Protein AF-A0A913X3G1-F1 (afdb_monomer_lite)

Sequence (181 aa):
MPDFNDTKKHVVKISPVITPGNEGLVHHILVYGCKDDFPVSNLSVEGACFGSNMPDHVQSCAAQSVVASWAIGGGVNRTDQSGIRFHYTSSLRKYDADILWVGWAVSPFMWIPPYQKQWNSIGYCPSSCTQLGLANSSLPEGGIKVFSAILHSHLLGKYDNRNNNILTMRTAIKIAKIMTI

Organism: Exaiptasia diaphana (NCBI:txid2652724)

Foldseek 3Di:
DPDPVPQDKDFPDKDKDWDPPCQQAFFKAWDFDADPPQDPVQPPDDDDQPDPPRDPRNNVRVVHFTPDMDGDHHDDDDDIPIHMDTDIDSPDDPWHKGKDKFFDDPDPVDDDDPPDPDAFGGTDDDCVNQCVVFVPFPPPVTGKDFDDKDWDDPPVWDFDPPDVVDRGTRHTIIITIIIGD

pLDDT: mean 79.58, std 13.3, range [38.56, 95.0]

Radius of gyration: 18.75 Å; chains: 1; bounding box: 41×47×48 Å

InterPro domains:
  IPR000323 Copper type II, ascorbate-dependent monooxygenase, N-terminal [PF01082] (5-76)
  IPR000945 Dopamine beta-hydroxylase-like [PTHR10157] (79-158)
  IPR008977 PHM/PNGase F domain superfamily [SSF49742] (5-93)
  IPR008977 PHM/PNGase F domain superfamily [SSF49742] (93-159)
  IPR024548 Copper type II ascorbate-dependent monooxygenase, C-terminal [PF03712] (95-158)
  IPR036939 Copper type II, ascorbate-dependent monooxygenase, N-terminal domain superfamily [G3DSA:2.60.120.310] (1-78)

Structure (mmCIF, N/CA/C/O backbone):
data_AF-A0A913X3G1-F1
#
_entry.id   AF-A0A913X3G1-F1
#
loop_
_atom_site.group_PDB
_atom_site.id
_atom_site.type_symbol
_atom_site.label_atom_id
_atom_site.label_alt_id
_atom_site.label_comp_id
_atom_site.label_asym_id
_atom_site.label_entity_id
_atom_site.label_seq_id
_atom_site.pdbx_PDB_ins_code
_atom_site.Cartn_x
_atom_site.Cartn_y
_atom_site.Cartn_z
_atom_site.occupancy
_atom_site.B_iso_or_equiv
_atom_site.auth_seq_id
_atom_site.auth_comp_id
_atom_site.auth_asym_id
_atom_site.auth_atom_id
_atom_site.pdbx_PDB_model_num
ATOM 1 N N . MET A 1 1 ? -13.007 10.733 6.825 1.00 71.81 1 MET A N 1
ATOM 2 C CA . MET A 1 1 ? -13.438 9.711 7.811 1.00 71.81 1 MET A CA 1
ATOM 3 C C . MET A 1 1 ? -14.481 10.350 8.717 1.00 71.81 1 MET A C 1
ATOM 5 O O . MET A 1 1 ? -14.435 11.569 8.843 1.00 71.81 1 MET A O 1
ATOM 9 N N . PRO A 1 2 ? -1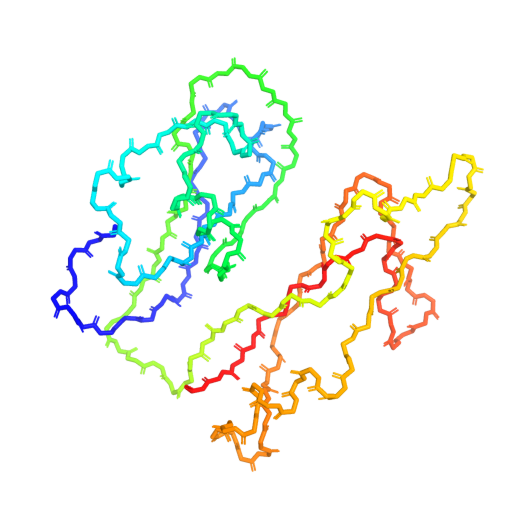5.424 9.591 9.299 1.00 80.19 2 PRO A N 1
ATOM 10 C CA . PRO A 1 2 ? -16.242 10.102 10.396 1.00 80.19 2 PRO A CA 1
ATOM 11 C C . PRO A 1 2 ? -15.339 10.579 11.535 1.00 80.19 2 PRO A C 1
ATOM 13 O O . PRO A 1 2 ? -14.271 9.999 11.739 1.00 80.19 2 PRO A O 1
ATOM 16 N N . ASP A 1 3 ? -15.767 11.604 12.263 1.00 83.50 3 ASP A N 1
ATOM 17 C CA . ASP A 1 3 ? -15.101 11.977 13.505 1.00 83.50 3 ASP A CA 1
ATOM 18 C C . ASP A 1 3 ? -15.324 10.867 14.543 1.00 83.50 3 ASP A C 1
ATOM 20 O O . ASP A 1 3 ? -16.455 10.430 14.782 1.00 83.50 3 ASP A O 1
ATOM 24 N N . PHE A 1 4 ? -14.230 10.359 15.105 1.00 85.81 4 PHE A N 1
ATOM 25 C CA . PHE A 1 4 ? -14.248 9.304 16.112 1.00 85.81 4 PHE A CA 1
ATOM 26 C C . PHE A 1 4 ? -13.912 9.819 17.514 1.00 85.81 4 PHE A C 1
ATOM 28 O O . PHE A 1 4 ? -13.787 8.983 18.416 1.00 85.81 4 PHE A O 1
ATOM 35 N N . ASN A 1 5 ? -13.781 11.137 17.717 1.00 87.44 5 ASN A N 1
ATOM 36 C CA . ASN A 1 5 ? -13.375 11.756 18.984 1.00 87.44 5 ASN A CA 1
ATOM 37 C C . ASN A 1 5 ? -12.141 11.057 19.585 1.00 87.44 5 ASN A C 1
ATOM 39 O O . ASN A 1 5 ? -12.175 10.602 20.729 1.00 87.44 5 ASN A O 1
ATOM 43 N N . ASP A 1 6 ? -11.111 10.845 18.762 1.00 84.19 6 ASP A N 1
ATOM 44 C CA . ASP A 1 6 ? -9.858 10.162 19.122 1.00 84.19 6 ASP A CA 1
ATOM 45 C C . ASP A 1 6 ? -10.007 8.723 19.654 1.00 84.19 6 ASP A C 1
ATOM 47 O O . ASP A 1 6 ? -9.069 8.129 20.192 1.00 84.19 6 ASP A O 1
ATOM 51 N N . THR A 1 7 ? -11.174 8.094 19.473 1.00 91.31 7 THR A N 1
ATOM 52 C CA . THR A 1 7 ? -11.364 6.694 19.863 1.00 91.31 7 THR A CA 1
ATOM 53 C C . THR A 1 7 ? -10.836 5.746 18.789 1.00 91.31 7 THR A C 1
ATOM 55 O O . THR A 1 7 ? -11.326 5.720 17.658 1.00 91.31 7 THR A O 1
ATOM 58 N N . LYS A 1 8 ? -9.869 4.894 19.158 1.00 90.94 8 LYS A N 1
ATOM 59 C CA . LYS A 1 8 ? -9.318 3.864 18.263 1.00 90.94 8 LYS A CA 1
ATOM 60 C C . LYS A 1 8 ? -10.435 2.959 17.732 1.00 90.94 8 LYS A C 1
ATOM 62 O O . LYS A 1 8 ? -11.268 2.461 18.494 1.00 90.94 8 LYS A O 1
ATOM 67 N N . LYS A 1 9 ? -10.424 2.717 16.419 1.00 92.56 9 LYS A N 1
ATOM 68 C CA . LYS A 1 9 ? -11.299 1.758 15.729 1.00 92.56 9 LYS A CA 1
ATOM 69 C C . LYS A 1 9 ? -10.459 0.779 14.930 1.00 92.56 9 LYS A C 1
ATOM 71 O O . LYS A 1 9 ? -9.410 1.134 14.400 1.00 92.56 9 LYS A O 1
ATOM 76 N N . HIS A 1 10 ? -10.961 -0.442 14.781 1.00 92.62 10 HIS A N 1
ATOM 77 C CA . HIS A 1 10 ? -10.377 -1.412 13.858 1.00 92.62 10 HIS A CA 1
ATOM 78 C C . HIS A 1 10 ? -11.226 -1.539 12.607 1.00 92.62 10 HIS A C 1
ATOM 80 O O . HIS A 1 10 ? -12.423 -1.822 12.689 1.00 92.62 10 HIS A O 1
ATOM 86 N N . VAL A 1 11 ? -10.589 -1.388 11.448 1.00 92.50 11 VAL A N 1
ATOM 87 C CA . VAL A 1 11 ? -11.175 -1.762 10.160 1.00 92.50 11 VAL A CA 1
ATOM 88 C C . VAL A 1 11 ? -11.232 -3.287 10.086 1.00 92.50 11 VAL A C 1
ATOM 90 O O . VAL A 1 11 ? -10.219 -3.973 10.194 1.00 92.50 11 VAL A O 1
ATOM 93 N N . VAL A 1 12 ? -12.428 -3.832 9.887 1.00 91.94 12 VAL A N 1
ATOM 94 C CA . VAL A 1 12 ? -12.679 -5.283 9.842 1.00 91.94 12 VAL A CA 1
ATOM 95 C C . VAL A 1 12 ? -12.994 -5.790 8.442 1.00 91.94 12 VAL A C 1
ATOM 97 O O . VAL A 1 12 ? -12.875 -6.988 8.185 1.00 91.94 12 VAL A O 1
ATOM 100 N N . LYS A 1 13 ? -13.395 -4.892 7.536 1.00 91.38 13 LYS A N 1
ATOM 101 C CA . LYS A 1 13 ? -13.657 -5.191 6.128 1.00 91.38 13 LYS A CA 1
ATOM 102 C C . LYS A 1 13 ? -13.466 -3.935 5.281 1.00 91.38 13 LYS A C 1
ATOM 104 O O . LYS A 1 13 ? -13.769 -2.825 5.711 1.00 91.38 13 LYS A O 1
ATOM 109 N N . ILE A 1 14 ? -12.994 -4.146 4.061 1.00 90.75 14 ILE A N 1
ATOM 110 C CA . ILE A 1 14 ? -12.807 -3.131 3.027 1.00 90.75 14 ILE A CA 1
ATOM 111 C C . ILE A 1 14 ? -13.609 -3.605 1.814 1.00 90.75 14 ILE A C 1
ATOM 113 O O . ILE A 1 14 ? -13.492 -4.771 1.433 1.00 90.75 14 ILE A O 1
ATOM 117 N N . SER A 1 15 ? -14.430 -2.729 1.237 1.00 91.88 15 SER A N 1
ATOM 118 C CA . SER A 1 15 ? -15.220 -3.031 0.037 1.00 91.88 15 SER A CA 1
ATOM 119 C C . SER A 1 15 ? -15.012 -1.936 -1.013 1.00 91.88 15 SER A C 1
ATOM 121 O O . SER A 1 15 ? -15.055 -0.761 -0.642 1.00 91.88 15 SER A O 1
ATOM 123 N N . PRO A 1 16 ? -14.819 -2.268 -2.301 1.00 91.25 16 PRO A N 1
ATOM 124 C CA . PRO A 1 16 ? -14.804 -1.261 -3.354 1.00 91.25 16 PRO A CA 1
ATOM 125 C C . PRO A 1 16 ? -16.202 -0.658 -3.535 1.00 91.25 16 PRO A C 1
ATOM 127 O O . PRO A 1 16 ? -17.219 -1.327 -3.327 1.00 91.25 16 PRO A O 1
ATOM 130 N N . VAL A 1 17 ? -16.245 0.604 -3.941 1.00 92.62 17 VAL A N 1
ATOM 131 C CA . VAL A 1 17 ? -17.444 1.281 -4.437 1.00 92.62 17 VAL A CA 1
ATOM 132 C C . VAL A 1 17 ? -17.076 1.792 -5.816 1.00 92.62 17 VAL A C 1
ATOM 134 O O . VAL A 1 17 ? -16.225 2.664 -5.915 1.00 92.62 17 VAL A O 1
ATOM 137 N N . ILE A 1 18 ? -17.653 1.213 -6.864 1.00 90.44 18 ILE A N 1
ATOM 138 C CA . ILE A 1 18 ? -17.330 1.580 -8.243 1.00 90.44 18 ILE A CA 1
ATOM 139 C C . ILE A 1 18 ? -18.522 2.307 -8.847 1.00 90.44 18 ILE A C 1
ATOM 141 O O . ILE A 1 18 ? -19.663 1.869 -8.683 1.00 90.44 18 ILE A O 1
ATOM 145 N N . THR A 1 19 ? -18.257 3.423 -9.519 1.00 90.25 19 THR A N 1
ATOM 146 C CA . THR A 1 19 ? -19.276 4.159 -10.267 1.00 90.25 19 THR A CA 1
ATOM 147 C C . THR A 1 19 ? -19.851 3.257 -11.359 1.00 90.25 19 THR A C 1
ATOM 149 O O . THR A 1 19 ? -19.070 2.691 -12.131 1.00 90.25 19 THR A O 1
ATOM 152 N N . PRO A 1 20 ? -21.186 3.129 -11.470 1.00 89.88 20 PRO A N 1
ATOM 153 C CA . PRO A 1 20 ? -21.797 2.325 -12.520 1.00 89.88 20 PRO A CA 1
ATOM 154 C C . PRO A 1 20 ? -21.319 2.739 -13.918 1.00 89.88 20 PRO A C 1
ATOM 156 O O . PRO A 1 20 ? -21.379 3.915 -14.279 1.00 89.88 20 PRO A O 1
ATOM 159 N N . GLY A 1 21 ? -20.853 1.773 -14.707 1.00 87.31 21 GLY A N 1
ATOM 160 C CA . GLY A 1 21 ? -20.289 1.987 -16.044 1.00 87.31 21 GLY A CA 1
ATOM 161 C C . GLY A 1 21 ? -18.772 2.214 -16.084 1.00 87.31 21 GLY A C 1
ATOM 162 O O . GLY A 1 21 ? -18.218 2.289 -17.184 1.00 87.31 21 GLY A O 1
ATOM 163 N N . ASN A 1 22 ? -18.099 2.300 -14.929 1.00 87.06 22 ASN A N 1
ATOM 164 C CA . ASN A 1 22 ? -16.641 2.437 -14.819 1.00 87.06 22 ASN A CA 1
ATOM 165 C C . ASN A 1 22 ? -15.952 1.135 -14.357 1.00 87.06 22 ASN A C 1
ATOM 167 O O . ASN A 1 22 ? -14.746 1.127 -14.110 1.00 87.06 22 ASN A O 1
ATOM 171 N N . GLU A 1 23 ? -16.674 0.013 -14.276 1.00 85.94 23 GLU A N 1
ATOM 172 C CA . GLU A 1 23 ? -16.168 -1.275 -13.772 1.00 85.94 23 GLU A CA 1
ATOM 173 C C . GLU A 1 23 ? -15.002 -1.837 -14.593 1.00 85.94 23 GLU A C 1
ATOM 175 O O . GLU A 1 23 ? -14.164 -2.550 -14.051 1.00 85.94 23 GLU A O 1
ATOM 180 N N . GLY A 1 24 ? -14.931 -1.509 -15.886 1.00 82.81 24 GLY A N 1
ATOM 181 C CA . GLY A 1 24 ? -13.801 -1.861 -16.754 1.00 82.81 24 GLY A CA 1
ATOM 182 C C . GLY A 1 24 ? -12.693 -0.802 -16.823 1.00 82.81 24 GLY A C 1
ATOM 183 O O . GLY A 1 24 ? -11.737 -0.985 -17.576 1.00 82.81 24 GLY A O 1
ATOM 184 N N . LEU A 1 25 ? -12.846 0.321 -16.113 1.00 83.44 25 LEU A N 1
ATOM 185 C CA . LEU A 1 25 ? -11.949 1.480 -16.176 1.00 83.44 25 LEU A CA 1
ATOM 186 C C . LEU A 1 25 ? -11.093 1.623 -14.916 1.00 83.44 25 LEU A C 1
ATOM 188 O O . LEU A 1 25 ? -9.902 1.930 -15.014 1.00 83.44 25 LEU A O 1
ATOM 192 N N . VAL A 1 26 ? -11.686 1.414 -13.739 1.00 84.12 26 VAL A N 1
ATOM 193 C CA . VAL A 1 26 ? -10.981 1.591 -12.467 1.00 84.12 26 VAL A CA 1
ATOM 194 C C . VAL A 1 26 ? -10.077 0.388 -12.206 1.00 84.12 26 VAL A C 1
ATOM 196 O O . VAL A 1 26 ? -10.500 -0.606 -11.626 1.00 84.12 26 VAL A O 1
ATOM 199 N N . HIS A 1 27 ? -8.801 0.506 -12.585 1.00 83.62 27 HIS A N 1
ATOM 200 C CA . HIS A 1 27 ? -7.848 -0.595 -12.438 1.00 83.62 27 HIS A CA 1
ATOM 201 C C . HIS A 1 27 ? -7.371 -0.799 -11.008 1.00 83.62 27 HIS A C 1
ATOM 203 O O . HIS A 1 27 ? -7.055 -1.921 -10.631 1.00 83.62 27 HIS A O 1
ATOM 209 N N . HIS A 1 28 ? -7.208 0.256 -10.220 1.00 85.88 28 HIS A N 1
ATOM 210 C CA . HIS A 1 28 ? -6.767 0.142 -8.836 1.00 85.88 28 HIS A CA 1
ATOM 211 C C . HIS A 1 28 ? -7.215 1.342 -8.012 1.00 85.88 28 HIS A C 1
ATOM 213 O O . HIS A 1 28 ? -7.269 2.458 -8.516 1.00 85.88 28 HIS A O 1
ATOM 219 N N . ILE A 1 29 ? -7.511 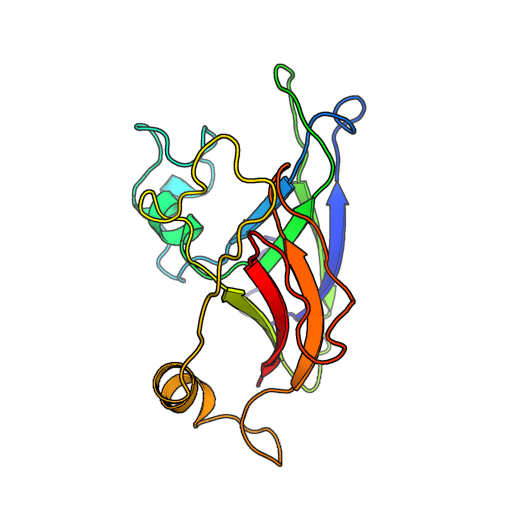1.102 -6.737 1.00 87.88 29 ILE A N 1
ATOM 220 C CA . ILE A 1 29 ? -7.778 2.139 -5.740 1.00 87.88 29 ILE A CA 1
ATOM 221 C C . ILE A 1 29 ? -6.842 1.874 -4.566 1.00 87.88 29 ILE A C 1
ATOM 223 O O . ILE A 1 29 ? -6.847 0.773 -4.013 1.00 87.88 29 ILE A O 1
ATOM 227 N N . LEU A 1 30 ? -6.036 2.866 -4.198 1.00 87.25 30 LEU A N 1
ATOM 228 C CA . LEU A 1 30 ? -5.131 2.825 -3.051 1.00 87.25 30 LEU A CA 1
ATOM 229 C C . LEU A 1 30 ? -5.542 3.914 -2.063 1.00 87.25 30 LEU A C 1
ATOM 231 O O . LEU A 1 30 ? -5.838 5.036 -2.465 1.00 87.25 30 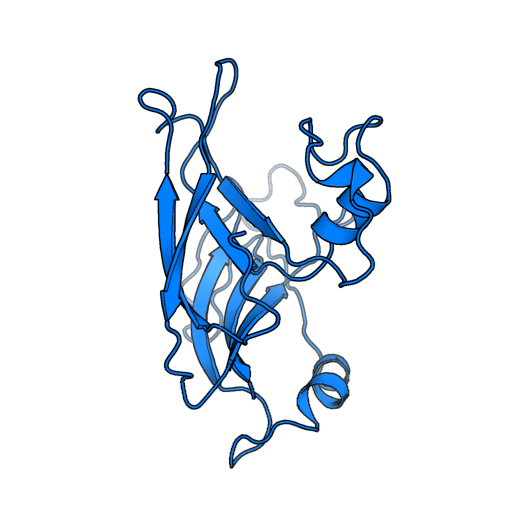LEU A O 1
ATOM 235 N N . VAL A 1 31 ? -5.560 3.579 -0.775 1.00 89.12 31 VAL A N 1
ATOM 236 C CA . VAL A 1 31 ? -5.790 4.537 0.311 1.00 89.12 31 VAL A CA 1
ATOM 237 C C . VAL A 1 31 ? -4.577 4.524 1.220 1.00 89.12 31 VAL A C 1
ATOM 239 O O . VAL A 1 31 ? -4.186 3.467 1.720 1.00 89.12 31 VAL A O 1
ATOM 242 N N . TYR A 1 32 ? -4.015 5.705 1.439 1.00 88.31 32 TYR A N 1
ATOM 243 C CA . TYR A 1 32 ? -2.831 5.918 2.257 1.00 88.31 32 TYR A CA 1
ATOM 244 C C . TYR A 1 32 ? -3.212 6.501 3.619 1.00 88.31 32 TYR A C 1
ATOM 246 O O . TYR A 1 32 ? -4.170 7.266 3.732 1.00 88.31 32 TYR A O 1
ATOM 254 N N . GLY A 1 33 ? -2.464 6.122 4.648 1.00 87.31 33 GLY A N 1
ATOM 255 C CA . GLY A 1 33 ? -2.453 6.781 5.944 1.00 87.31 33 GLY A CA 1
ATOM 256 C C . GLY A 1 33 ? -1.415 7.894 5.919 1.00 87.31 33 GLY A C 1
ATOM 257 O O . GLY A 1 33 ? -0.259 7.650 5.573 1.00 87.31 33 GLY A O 1
ATOM 258 N N . CYS A 1 34 ? -1.841 9.105 6.263 1.00 88.62 34 CYS A N 1
ATOM 259 C CA . CYS A 1 34 ? -0.960 10.257 6.410 1.00 88.62 34 CYS A CA 1
ATOM 260 C C . CYS A 1 34 ? -0.581 10.446 7.885 1.00 88.62 34 CYS A C 1
ATOM 262 O O . CYS A 1 34 ? -1.186 9.846 8.772 1.00 88.62 34 CYS A O 1
ATOM 264 N N . LYS A 1 35 ? 0.396 11.317 8.141 1.00 86.81 35 LYS A N 1
ATOM 265 C CA . LYS A 1 35 ? 0.726 11.780 9.493 1.00 86.81 35 LYS A CA 1
ATOM 266 C C . LYS A 1 35 ? -0.399 12.626 10.099 1.00 86.81 35 LYS A C 1
ATOM 268 O O . LYS A 1 35 ? -1.175 13.241 9.370 1.00 86.81 35 LYS A O 1
ATOM 273 N N . ASP A 1 36 ? -0.415 12.709 11.426 1.00 85.25 36 ASP A N 1
ATOM 274 C CA . ASP A 1 36 ? -1.418 13.467 12.189 1.00 85.25 36 ASP A CA 1
ATOM 275 C C . ASP A 1 36 ? -1.340 14.989 11.958 1.00 85.25 36 ASP A C 1
ATOM 277 O O . ASP A 1 36 ? -2.324 15.697 12.145 1.00 85.25 36 ASP A O 1
ATOM 281 N N . ASP A 1 37 ? -0.192 15.501 11.504 1.00 87.88 37 ASP A N 1
ATOM 282 C CA . ASP A 1 37 ? 0.034 16.913 11.173 1.00 87.88 37 ASP A CA 1
ATOM 283 C C . ASP A 1 37 ? -0.372 17.281 9.732 1.00 87.88 37 ASP A C 1
ATOM 285 O O . ASP A 1 37 ? 0.023 18.329 9.213 1.00 87.88 37 ASP A O 1
ATOM 289 N N . PHE A 1 38 ? -1.158 16.432 9.059 1.00 89.69 38 PHE A N 1
ATOM 290 C CA . PHE A 1 38 ? -1.570 16.669 7.679 1.00 89.69 38 PHE A CA 1
ATOM 291 C C . PHE A 1 38 ? -2.428 17.946 7.549 1.00 89.69 38 PHE A C 1
ATOM 293 O O . PHE A 1 38 ? -3.437 18.095 8.245 1.00 89.69 38 PHE A O 1
ATOM 300 N N . PRO A 1 39 ? -2.083 18.873 6.635 1.00 91.19 39 PRO A N 1
ATOM 301 C CA . PRO A 1 39 ? -2.749 20.166 6.553 1.00 91.19 39 PRO A CA 1
ATOM 302 C C . PRO A 1 39 ? -4.191 20.049 6.051 1.00 91.19 39 PRO A C 1
ATOM 304 O O . PRO A 1 39 ? -4.469 19.500 4.984 1.00 91.19 39 PRO A O 1
ATOM 307 N N . VAL A 1 40 ? -5.115 20.661 6.798 1.00 89.00 40 VAL A N 1
ATOM 308 C CA . VAL A 1 40 ? -6.562 20.654 6.512 1.00 89.00 40 VAL A CA 1
ATOM 309 C C . VAL A 1 40 ? -6.884 21.238 5.130 1.00 89.00 40 VAL A C 1
ATOM 311 O O . VAL A 1 40 ? -7.803 20.767 4.461 1.00 89.00 40 VAL A O 1
ATOM 314 N N . SER A 1 41 ? -6.092 22.206 4.651 1.00 89.62 41 SER A N 1
ATOM 315 C CA . SER A 1 41 ? -6.218 22.793 3.306 1.00 89.62 41 SER A CA 1
ATOM 316 C C . SER A 1 41 ? -6.099 21.773 2.172 1.00 89.62 41 SER A C 1
ATOM 318 O O . SER A 1 41 ? -6.560 22.031 1.064 1.00 89.62 41 SER A O 1
ATOM 320 N N . ASN A 1 42 ? -5.490 20.617 2.437 1.00 90.81 42 ASN A N 1
ATOM 321 C CA . ASN A 1 42 ? -5.198 19.596 1.441 1.00 90.81 42 ASN A CA 1
ATOM 322 C C . ASN A 1 42 ? -6.186 18.419 1.473 1.00 90.81 42 ASN A C 1
ATOM 324 O O . ASN A 1 42 ? -6.025 17.485 0.692 1.00 90.81 42 ASN A O 1
ATOM 328 N N . LEU A 1 43 ? -7.210 18.454 2.337 1.00 86.50 43 LEU A N 1
ATOM 329 C CA . LEU A 1 43 ? -8.178 17.356 2.491 1.00 86.50 43 LEU A CA 1
ATOM 330 C C . LEU A 1 43 ? -9.127 17.186 1.296 1.00 86.50 43 LEU A C 1
ATOM 332 O O . LEU A 1 43 ? -9.631 16.087 1.086 1.00 86.50 43 LEU A O 1
ATOM 336 N N . SER A 1 44 ? -9.359 18.250 0.523 1.00 86.81 44 SER A N 1
ATOM 337 C CA . SER A 1 44 ? -10.303 18.260 -0.609 1.00 86.81 44 SER A CA 1
ATOM 338 C C . SER A 1 44 ? -9.607 18.379 -1.967 1.00 86.81 44 SER A C 1
ATOM 340 O O . SER A 1 44 ? -10.198 18.861 -2.931 1.00 86.81 44 SER A O 1
ATOM 342 N N . VAL A 1 45 ? -8.325 18.013 -2.043 1.00 87.62 45 VAL A N 1
ATOM 343 C CA . VAL A 1 45 ? -7.561 18.085 -3.292 1.00 87.62 45 VAL A CA 1
ATOM 344 C C . VAL A 1 45 ? -7.851 16.855 -4.143 1.00 87.62 45 VAL A C 1
ATOM 346 O O . VAL A 1 45 ? -7.629 15.724 -3.717 1.00 87.62 45 VAL A O 1
ATOM 349 N N . GLU A 1 46 ? -8.279 17.094 -5.378 1.00 86.50 46 GLU A N 1
ATOM 350 C CA . GLU A 1 46 ? -8.489 16.075 -6.402 1.00 86.50 46 GLU A CA 1
ATOM 351 C C . GLU A 1 46 ? -7.582 16.362 -7.602 1.00 86.50 46 GLU A C 1
ATOM 353 O O . GLU A 1 46 ? -7.378 17.515 -7.986 1.00 86.50 46 GLU A O 1
ATOM 358 N N . GLY A 1 47 ? -7.017 15.319 -8.20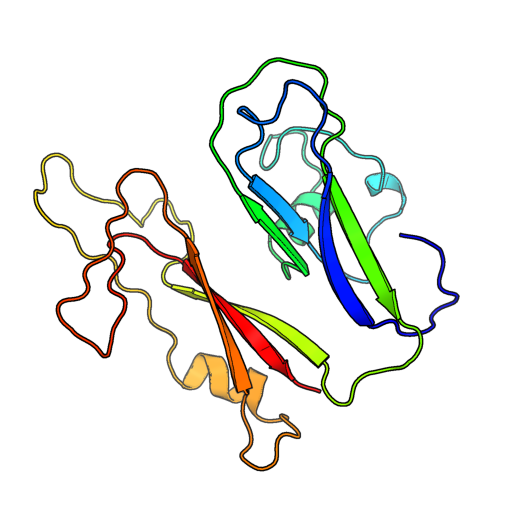9 1.00 86.06 47 GLY A N 1
ATOM 359 C CA . GLY A 1 47 ? -6.157 15.489 -9.372 1.00 86.06 47 GLY A CA 1
ATOM 360 C C . GLY A 1 47 ? -5.331 14.259 -9.717 1.00 86.06 47 GLY A C 1
ATOM 361 O O . GLY A 1 47 ? -5.449 13.197 -9.106 1.00 86.06 47 GLY A O 1
ATOM 362 N N . ALA A 1 48 ? -4.474 14.418 -10.723 1.00 84.94 48 ALA A N 1
ATOM 363 C CA . ALA A 1 48 ? -3.554 13.371 -11.140 1.00 84.94 48 ALA A CA 1
ATOM 364 C C . ALA A 1 48 ? -2.466 13.140 -10.081 1.00 84.94 48 ALA A C 1
ATOM 366 O O . ALA A 1 48 ? -1.765 14.071 -9.676 1.00 84.94 48 ALA A O 1
ATOM 367 N N . CYS A 1 49 ? -2.286 11.881 -9.678 1.00 84.06 49 CYS A N 1
ATOM 368 C CA . CYS A 1 49 ? -1.168 11.482 -8.827 1.00 84.06 49 CYS A CA 1
ATOM 369 C C . CYS A 1 49 ? 0.166 11.730 -9.545 1.00 84.06 49 CYS A C 1
ATOM 371 O O . CYS A 1 49 ? 0.281 11.488 -10.746 1.00 84.06 49 CYS A O 1
ATOM 373 N N . PHE A 1 50 ? 1.171 12.191 -8.799 1.00 82.75 50 PHE A N 1
ATOM 374 C CA . PHE A 1 50 ? 2.519 12.512 -9.293 1.00 82.75 50 PHE A CA 1
ATOM 375 C C . PHE A 1 50 ? 2.568 13.573 -10.411 1.00 82.75 50 PHE A C 1
ATOM 377 O O . PHE A 1 50 ? 3.594 13.725 -11.072 1.00 82.75 50 PHE A O 1
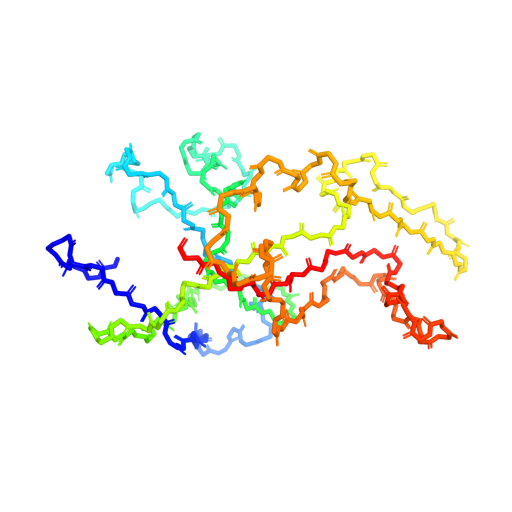ATOM 384 N N . GLY A 1 51 ? 1.476 14.313 -10.631 1.00 83.94 51 GLY A N 1
ATOM 385 C CA . GLY A 1 51 ? 1.454 15.462 -11.532 1.00 83.94 51 GLY A CA 1
ATOM 386 C C . GLY A 1 51 ? 2.049 16.710 -10.879 1.00 83.94 51 GLY A C 1
ATOM 387 O O . GLY A 1 51 ? 2.077 16.827 -9.658 1.00 83.94 51 GLY A O 1
ATOM 388 N N . SER A 1 52 ? 2.459 17.687 -11.691 1.00 89.00 52 SER A N 1
ATOM 389 C CA . SER A 1 52 ? 3.067 18.945 -11.216 1.00 89.00 52 SER A CA 1
ATOM 390 C C . SER A 1 52 ? 2.179 19.772 -10.277 1.00 89.00 52 SER A C 1
ATOM 392 O O . SER A 1 52 ? 2.690 20.610 -9.547 1.00 89.00 52 SER A O 1
ATOM 394 N N . ASN A 1 53 ? 0.863 19.544 -10.296 1.00 89.62 53 ASN A N 1
ATOM 395 C CA . ASN A 1 53 ? -0.109 20.246 -9.452 1.00 89.62 53 ASN A CA 1
ATOM 396 C C . ASN A 1 53 ? -0.422 19.498 -8.142 1.00 89.62 53 ASN A C 1
ATOM 398 O O . ASN A 1 53 ? -1.293 19.930 -7.390 1.00 89.62 53 ASN A O 1
ATOM 402 N N . MET A 1 54 ? 0.222 18.354 -7.885 1.00 90.44 54 MET A N 1
ATOM 403 C CA . MET A 1 54 ? 0.031 17.594 -6.652 1.00 90.44 54 MET A CA 1
ATOM 404 C C . MET A 1 54 ? 0.759 18.302 -5.500 1.00 90.44 54 MET A C 1
ATOM 406 O O . MET A 1 54 ? 1.968 18.492 -5.595 1.00 90.44 54 MET A O 1
ATOM 410 N N . PRO A 1 55 ? 0.075 18.669 -4.404 1.00 92.06 55 PRO A N 1
ATOM 411 C CA . PRO A 1 55 ? 0.744 19.319 -3.283 1.00 92.06 55 PRO A CA 1
ATOM 412 C C . PRO A 1 55 ? 1.725 18.387 -2.565 1.00 92.06 55 PRO A C 1
ATOM 414 O O . PRO A 1 55 ? 1.423 17.208 -2.359 1.00 92.06 55 PRO A O 1
ATOM 417 N N . ASP A 1 56 ? 2.832 18.942 -2.074 1.00 90.06 56 ASP A N 1
ATOM 418 C CA . ASP A 1 56 ? 3.927 18.196 -1.437 1.00 90.06 56 ASP A CA 1
ATOM 419 C C . ASP A 1 56 ? 3.465 17.294 -0.281 1.00 90.06 56 ASP A C 1
ATOM 421 O O . ASP A 1 56 ? 3.878 16.139 -0.181 1.00 90.06 56 ASP A O 1
ATOM 425 N N . HIS A 1 57 ? 2.554 17.776 0.574 1.00 89.69 57 HIS A N 1
ATOM 426 C CA . HIS A 1 57 ? 2.011 16.981 1.683 1.00 89.69 57 HIS A CA 1
ATOM 427 C C . HIS A 1 57 ? 1.214 15.763 1.192 1.00 89.69 57 HIS A C 1
ATOM 429 O O . HIS A 1 57 ? 1.319 14.677 1.766 1.00 89.69 57 HIS A O 1
ATOM 435 N N . VAL A 1 58 ? 0.454 15.921 0.102 1.00 89.75 58 VAL A N 1
ATOM 436 C CA . VAL A 1 58 ? -0.310 14.830 -0.523 1.00 89.75 58 VAL A CA 1
ATOM 437 C C . VAL A 1 58 ? 0.659 13.836 -1.165 1.00 89.75 58 VAL A C 1
ATOM 439 O O . VAL A 1 58 ? 0.498 12.628 -1.001 1.00 89.75 58 VAL A O 1
ATOM 442 N N . GLN A 1 59 ? 1.698 14.330 -1.847 1.00 87.12 59 GLN A N 1
ATOM 443 C CA . GLN A 1 59 ? 2.729 13.491 -2.462 1.00 87.12 59 GLN A CA 1
ATOM 444 C C . GLN A 1 59 ? 3.494 12.679 -1.413 1.00 87.12 59 GLN A C 1
ATOM 446 O O . GLN A 1 59 ? 3.699 11.479 -1.588 1.00 87.12 59 GLN A O 1
ATOM 451 N N . SER A 1 60 ? 3.863 13.314 -0.299 1.00 86.50 60 SER A N 1
ATOM 452 C CA . SER A 1 60 ? 4.504 12.640 0.827 1.00 86.50 60 SER A CA 1
ATOM 453 C C . SER A 1 60 ? 3.596 11.565 1.424 1.00 86.50 60 SER A C 1
ATOM 455 O O . SER A 1 60 ? 4.074 10.470 1.705 1.00 86.50 60 SER A O 1
ATOM 457 N N . CYS A 1 61 ? 2.294 11.826 1.579 1.00 88.12 61 CYS A N 1
ATOM 458 C CA . CYS A 1 61 ? 1.353 10.828 2.090 1.00 88.12 61 CYS A CA 1
ATOM 459 C C . CYS A 1 61 ? 1.180 9.630 1.141 1.00 88.12 61 CYS A C 1
ATOM 461 O O . CYS A 1 61 ? 1.190 8.484 1.587 1.00 88.12 61 CYS A O 1
ATOM 463 N N . ALA A 1 62 ? 1.122 9.866 -0.173 1.00 81.38 62 ALA A N 1
ATOM 464 C CA . ALA A 1 62 ? 1.040 8.803 -1.180 1.00 81.38 62 ALA A CA 1
ATOM 465 C C . ALA A 1 62 ? 2.277 7.873 -1.215 1.00 81.38 62 ALA A C 1
ATOM 467 O O . ALA A 1 62 ? 2.253 6.833 -1.873 1.00 81.38 62 ALA A O 1
ATOM 468 N N . ALA A 1 63 ? 3.354 8.228 -0.508 1.00 70.06 63 ALA A N 1
ATOM 469 C CA . ALA A 1 63 ? 4.556 7.415 -0.335 1.00 70.06 63 ALA A CA 1
ATOM 470 C C . ALA A 1 63 ? 4.669 6.752 1.059 1.00 70.06 63 ALA A C 1
ATOM 472 O O . ALA A 1 63 ? 5.692 6.134 1.351 1.00 70.06 63 ALA A O 1
ATOM 473 N N . GLN A 1 64 ? 3.656 6.894 1.924 1.00 75.81 64 GLN A N 1
ATOM 474 C CA . GLN A 1 64 ? 3.627 6.343 3.287 1.00 75.81 64 GLN A CA 1
ATOM 475 C C . GLN A 1 64 ? 2.848 5.012 3.348 1.00 75.81 64 GLN A C 1
ATOM 477 O O . GLN A 1 64 ? 2.896 4.200 2.421 1.00 75.81 64 GLN A O 1
ATOM 482 N N . SER A 1 65 ? 2.167 4.744 4.463 1.00 76.75 65 SER A N 1
ATOM 483 C CA . SER A 1 65 ? 1.514 3.467 4.741 1.00 76.75 65 SER A CA 1
ATOM 484 C C . SER A 1 65 ? 0.245 3.298 3.918 1.00 76.75 65 SER A C 1
ATOM 486 O O . SER A 1 65 ? -0.671 4.113 3.984 1.00 76.75 65 SER A O 1
ATOM 488 N N . VAL A 1 66 ? 0.148 2.202 3.170 1.00 76.56 66 VAL A N 1
ATOM 489 C CA . VAL A 1 66 ? -1.099 1.831 2.492 1.00 76.56 66 VAL A CA 1
ATOM 490 C C . VAL A 1 66 ? -2.031 1.164 3.496 1.00 76.56 66 VAL A C 1
ATOM 492 O O . VAL A 1 66 ? -1.720 0.104 4.026 1.00 76.56 66 VAL A O 1
ATOM 495 N N . VAL A 1 67 ? -3.200 1.761 3.712 1.00 78.44 67 VAL A N 1
ATOM 496 C CA . VAL A 1 67 ? -4.233 1.276 4.643 1.00 78.44 67 VAL A CA 1
ATOM 497 C C . VAL A 1 67 ? -5.228 0.356 3.929 1.00 78.44 67 VAL A C 1
ATOM 499 O O . VAL A 1 67 ? -5.769 -0.582 4.518 1.00 78.44 67 VAL A O 1
ATOM 502 N N . ALA A 1 68 ? -5.473 0.599 2.639 1.00 73.81 68 ALA A N 1
ATOM 503 C CA . ALA A 1 68 ? -6.333 -0.239 1.812 1.00 73.81 68 ALA A CA 1
ATOM 504 C C . ALA A 1 68 ? -5.912 -0.221 0.342 1.00 73.81 68 ALA A C 1
ATOM 506 O O . ALA A 1 68 ? -5.409 0.779 -0.164 1.00 73.81 68 ALA A O 1
ATOM 507 N N . SER A 1 69 ? -6.171 -1.326 -0.354 1.00 74.12 69 SER A N 1
ATOM 508 C CA . SER A 1 69 ? -5.954 -1.450 -1.792 1.00 74.12 69 SER A CA 1
ATOM 509 C C . SER A 1 69 ? -7.012 -2.344 -2.447 1.00 74.12 69 SER A C 1
ATOM 511 O O . SER A 1 69 ? -7.513 -3.290 -1.833 1.00 74.12 69 SER A O 1
ATOM 513 N N . TRP A 1 70 ? -7.364 -2.038 -3.695 1.00 73.38 70 TRP A N 1
ATOM 514 C CA . TRP A 1 70 ? -8.248 -2.821 -4.570 1.00 73.38 70 TRP A CA 1
ATOM 515 C C . TRP A 1 70 ? -7.766 -2.708 -6.025 1.00 73.38 70 TRP A C 1
ATOM 517 O O . TRP A 1 70 ? -7.171 -1.685 -6.353 1.00 73.38 70 TRP A O 1
ATOM 527 N N . ALA A 1 71 ? -7.983 -3.717 -6.889 1.00 59.97 71 ALA A N 1
ATOM 528 C CA . ALA A 1 71 ? -7.570 -3.646 -8.300 1.00 59.97 71 ALA A CA 1
ATOM 529 C C . ALA A 1 71 ? -8.303 -4.588 -9.290 1.00 59.97 71 ALA A C 1
ATOM 531 O O . ALA A 1 71 ? -8.408 -5.774 -8.982 1.00 59.97 71 ALA A O 1
ATOM 532 N N . ILE A 1 72 ? -8.714 -4.087 -10.481 1.00 60.72 72 ILE A N 1
ATOM 533 C CA . ILE A 1 72 ? -9.203 -4.801 -11.697 1.00 60.72 72 ILE A CA 1
ATOM 534 C C . ILE A 1 72 ? -9.122 -3.911 -12.981 1.00 60.72 72 ILE A C 1
ATOM 536 O O . ILE A 1 72 ? -9.967 -3.050 -13.071 1.00 60.72 72 ILE A O 1
ATOM 540 N N . GLY A 1 73 ? -8.249 -4.133 -13.996 1.00 46.66 73 GLY A N 1
ATOM 541 C CA . GLY A 1 73 ? -8.383 -3.675 -15.432 1.00 46.66 73 GLY A CA 1
ATOM 542 C C . GLY A 1 73 ? -8.663 -2.170 -15.770 1.00 46.66 73 GLY A C 1
ATOM 543 O O . GLY A 1 73 ? -9.417 -1.527 -15.067 1.00 46.66 73 GLY A O 1
ATOM 544 N N . GLY A 1 74 ? -8.112 -1.528 -16.831 1.00 39.31 74 GLY A N 1
ATOM 545 C CA . GLY A 1 74 ? -8.411 -0.079 -17.019 1.00 39.31 74 GLY A CA 1
ATOM 546 C C . GLY A 1 74 ? -8.167 0.646 -18.353 1.00 39.31 74 GLY A C 1
ATOM 547 O O . GLY A 1 74 ? -7.353 0.231 -19.177 1.00 39.31 74 GLY A O 1
ATOM 548 N N . GLY A 1 75 ? -8.876 1.784 -18.482 1.00 49.66 75 GLY A N 1
ATOM 549 C CA . GLY A 1 75 ? -8.835 2.851 -19.507 1.00 49.66 75 GLY A CA 1
ATOM 550 C C . GLY A 1 75 ? -9.500 4.147 -18.966 1.00 49.66 75 GLY A C 1
ATOM 551 O O . GLY A 1 75 ? -10.091 4.096 -17.892 1.00 49.66 75 GLY A O 1
ATOM 552 N N . VAL A 1 76 ? -9.413 5.310 -19.643 1.00 52.91 76 VAL A N 1
ATOM 553 C CA . VAL A 1 76 ? -9.883 6.623 -19.103 1.00 52.91 76 VAL A CA 1
ATOM 554 C C . VAL A 1 76 ? -10.737 7.459 -20.077 1.00 52.91 76 VAL A C 1
ATOM 556 O O . VAL A 1 76 ? -10.394 7.536 -21.253 1.00 52.91 76 VAL A O 1
ATOM 559 N N . ASN A 1 77 ? -11.821 8.083 -19.559 1.00 54.97 77 ASN A N 1
ATOM 560 C CA . ASN A 1 77 ? -12.367 9.439 -19.855 1.00 54.97 77 ASN A CA 1
ATOM 561 C C . ASN A 1 77 ? -13.872 9.572 -19.471 1.00 54.97 77 ASN A C 1
ATOM 563 O O . ASN A 1 77 ? -14.730 9.695 -20.349 1.00 54.97 77 ASN A O 1
ATOM 567 N N . ARG A 1 78 ? -14.216 9.510 -18.172 1.00 65.94 78 ARG A N 1
ATOM 568 C CA . ARG A 1 78 ? -15.578 9.758 -17.641 1.00 65.94 78 ARG A CA 1
ATOM 569 C C . ARG A 1 78 ? -15.538 10.337 -16.225 1.00 65.94 78 ARG A C 1
ATOM 571 O O . ARG A 1 78 ? -14.555 10.144 -15.519 1.00 65.94 78 ARG A O 1
ATOM 578 N N . THR A 1 79 ? -16.615 11.011 -15.812 1.00 78.19 79 THR A N 1
ATOM 579 C CA . THR A 1 79 ? -16.845 11.374 -14.406 1.00 78.19 79 THR A CA 1
ATOM 580 C C . THR A 1 79 ? -16.887 10.104 -13.557 1.00 78.19 79 THR A C 1
ATOM 582 O O . THR A 1 79 ? -17.639 9.177 -13.863 1.00 78.19 79 THR A O 1
ATOM 585 N N . ASP A 1 80 ? -16.072 10.056 -12.507 1.00 81.31 80 ASP A N 1
ATOM 586 C CA . ASP A 1 80 ? -15.934 8.899 -11.630 1.00 81.31 80 ASP A CA 1
ATOM 587 C C . ASP A 1 80 ? -15.960 9.336 -10.162 1.00 81.31 80 ASP A C 1
ATOM 589 O O . ASP A 1 80 ? -15.253 10.258 -9.771 1.00 81.31 80 ASP A O 1
ATOM 593 N N . GLN A 1 81 ? -16.790 8.673 -9.360 1.00 86.50 81 GLN A N 1
ATOM 594 C CA . GLN A 1 81 ? -16.878 8.805 -7.901 1.00 86.50 81 GLN A CA 1
ATOM 595 C C . GLN A 1 81 ? -16.587 7.454 -7.223 1.00 86.50 81 GLN A C 1
ATOM 597 O O . GLN A 1 81 ? -17.169 7.115 -6.188 1.00 86.50 81 GLN A O 1
ATOM 602 N N . SER A 1 82 ? -15.715 6.647 -7.835 1.00 90.06 82 SER A N 1
ATOM 603 C CA . SER A 1 82 ? -15.301 5.367 -7.269 1.00 90.06 82 SER A CA 1
ATOM 604 C C . SER A 1 82 ? -14.407 5.576 -6.046 1.00 90.06 82 SER A C 1
ATOM 606 O O . SER A 1 82 ? -13.706 6.575 -5.914 1.00 90.06 82 SER A O 1
ATOM 608 N N . GLY A 1 83 ? -14.401 4.611 -5.133 1.00 90.06 83 GLY A N 1
ATOM 609 C CA . GLY A 1 83 ? -13.628 4.692 -3.903 1.00 90.06 83 GLY A CA 1
ATOM 610 C C . GLY A 1 83 ? -13.684 3.418 -3.070 1.00 90.06 83 GLY A C 1
ATOM 611 O O . GLY A 1 83 ? -13.985 2.323 -3.552 1.00 90.06 83 GLY A O 1
ATOM 612 N N . ILE A 1 84 ? -13.384 3.567 -1.780 1.00 90.81 84 ILE A N 1
ATOM 613 C CA . ILE A 1 84 ? -13.362 2.470 -0.812 1.00 90.81 84 ILE A CA 1
ATOM 614 C C . ILE A 1 84 ? -14.341 2.744 0.327 1.00 90.81 84 ILE A C 1
ATOM 616 O O . ILE A 1 84 ? -14.360 3.821 0.920 1.00 90.81 84 ILE A O 1
ATOM 620 N N . ARG A 1 85 ? -15.109 1.715 0.690 1.00 91.88 85 ARG A N 1
ATOM 621 C CA . ARG A 1 85 ? -15.916 1.672 1.908 1.00 91.88 85 ARG A CA 1
ATOM 622 C C . ARG A 1 85 ? -15.192 0.888 2.996 1.00 91.88 85 ARG A C 1
ATOM 624 O O . ARG A 1 85 ? -14.951 -0.314 2.861 1.00 91.88 85 ARG A O 1
ATOM 631 N N . PHE A 1 86 ? -14.926 1.566 4.106 1.00 92.94 86 PHE A N 1
ATOM 632 C CA . PHE A 1 86 ? -14.415 0.956 5.327 1.00 92.94 86 PHE A CA 1
ATOM 633 C C . PHE A 1 86 ? -15.562 0.479 6.216 1.00 92.94 86 PHE A C 1
ATOM 635 O O . PHE A 1 86 ? -16.510 1.214 6.479 1.00 92.94 86 PHE A O 1
ATOM 642 N N . HIS A 1 87 ? -15.453 -0.747 6.713 1.00 93.38 87 HIS A N 1
ATOM 643 C CA . HIS A 1 87 ? -16.297 -1.269 7.781 1.00 93.38 87 HIS A CA 1
ATOM 644 C C . HIS A 1 87 ? -15.436 -1.400 9.034 1.00 93.38 87 HIS A C 1
ATOM 646 O O . HIS A 1 87 ? -14.404 -2.075 8.994 1.00 93.38 87 HIS A O 1
ATOM 652 N N . TYR A 1 88 ? -15.853 -0.779 10.134 1.00 93.88 88 TYR A N 1
ATOM 653 C CA . TYR A 1 88 ? -15.082 -0.720 11.374 1.00 93.88 88 TYR A CA 1
ATOM 654 C C . TYR A 1 88 ? -15.895 -1.180 12.588 1.00 93.88 88 TYR A C 1
ATOM 656 O O . TYR A 1 88 ? -17.121 -1.261 12.540 1.00 93.88 88 TYR A O 1
ATOM 664 N N . THR A 1 89 ? -15.196 -1.493 13.679 1.00 94.12 89 THR A N 1
ATOM 665 C CA . THR A 1 89 ? -15.782 -1.874 14.972 1.00 94.12 89 THR A CA 1
ATOM 666 C C . THR A 1 89 ? -15.186 -1.045 16.109 1.00 94.12 89 THR A C 1
ATOM 668 O O . THR A 1 89 ? -14.011 -0.673 16.066 1.00 94.12 89 THR A O 1
ATOM 671 N N . SER A 1 90 ? -15.995 -0.784 17.139 1.00 93.75 90 SER A N 1
ATOM 672 C CA . SER A 1 90 ? -15.535 -0.218 18.416 1.00 93.75 90 SER A CA 1
ATOM 673 C C . SER A 1 90 ? -14.948 -1.279 19.356 1.00 93.75 90 SER A C 1
ATOM 675 O O . SER A 1 90 ? -14.228 -0.928 20.282 1.00 93.75 90 SER A O 1
ATOM 677 N N . SER A 1 91 ? -15.247 -2.566 19.140 1.00 95.00 91 SER A N 1
ATOM 678 C CA . SER A 1 91 ? -14.650 -3.664 19.910 1.00 95.00 91 SER A CA 1
ATOM 679 C C . SER A 1 91 ? -13.274 -3.990 19.334 1.00 95.00 91 SER A C 1
ATOM 681 O O . SER A 1 91 ? -13.170 -4.604 18.268 1.00 95.00 91 SER A O 1
ATOM 683 N N . LEU A 1 92 ? -12.227 -3.526 20.019 1.00 94.31 92 LEU A N 1
ATOM 684 C CA . LEU A 1 92 ? -10.846 -3.714 19.588 1.00 94.31 92 LEU A CA 1
ATOM 685 C C . LEU A 1 92 ? -10.475 -5.197 19.590 1.00 94.31 92 LEU A C 1
ATOM 687 O O . LEU A 1 92 ? -10.737 -5.935 20.541 1.00 94.31 92 LEU A O 1
ATOM 691 N N . ARG A 1 93 ? -9.851 -5.629 18.498 1.00 91.19 93 ARG A N 1
ATOM 692 C CA . ARG A 1 93 ? -9.283 -6.969 18.371 1.00 91.19 93 ARG A CA 1
ATOM 693 C C . ARG A 1 93 ? -7.965 -7.046 19.134 1.00 91.19 93 ARG A C 1
ATOM 695 O O . ARG A 1 93 ? -7.332 -6.036 19.416 1.00 91.19 93 ARG A O 1
ATOM 702 N N . LYS A 1 94 ? -7.542 -8.276 19.428 1.00 89.25 94 LYS A N 1
ATOM 703 C CA . LYS A 1 94 ? -6.319 -8.555 20.194 1.00 89.25 94 LYS A CA 1
ATOM 704 C C . LYS A 1 94 ? -5.038 -8.029 19.531 1.00 89.25 94 LYS A C 1
ATOM 706 O O . LYS A 1 94 ? -4.107 -7.679 20.242 1.00 89.25 94 LYS A O 1
ATOM 711 N N . TYR A 1 95 ? -4.989 -8.033 18.201 1.00 88.06 95 TYR A N 1
ATOM 712 C CA . TYR A 1 95 ? -3.820 -7.639 17.418 1.00 88.06 95 TYR A CA 1
ATOM 713 C C . TYR A 1 95 ? -4.221 -6.576 16.397 1.00 88.06 95 TYR A C 1
ATOM 715 O O . TYR A 1 95 ? -5.306 -6.667 15.808 1.00 88.06 95 TYR A O 1
ATOM 723 N N . ASP A 1 96 ? -3.334 -5.612 16.180 1.00 89.19 96 ASP A N 1
ATOM 724 C CA . ASP A 1 96 ? -3.382 -4.697 15.050 1.00 89.19 96 ASP A CA 1
ATOM 725 C C . ASP A 1 96 ? -2.922 -5.432 13.785 1.00 89.19 96 ASP A C 1
ATOM 727 O O . ASP A 1 96 ? -2.214 -6.441 13.835 1.00 89.19 96 ASP A O 1
ATOM 731 N N . ALA A 1 97 ? -3.380 -4.964 12.628 1.00 88.44 97 ALA A N 1
ATOM 732 C CA . ALA A 1 97 ? -2.969 -5.515 11.350 1.00 88.44 97 ALA A CA 1
ATOM 733 C C . ALA A 1 97 ? -2.525 -4.399 10.414 1.00 88.44 97 ALA A C 1
ATOM 735 O O . ALA A 1 97 ? -3.200 -3.376 10.318 1.00 88.44 97 ALA A O 1
ATOM 736 N N . ASP A 1 98 ? -1.435 -4.638 9.695 1.00 85.94 98 ASP A N 1
ATOM 737 C CA . ASP A 1 98 ? -0.841 -3.683 8.764 1.00 85.94 98 ASP A CA 1
ATOM 738 C C . ASP A 1 98 ? -0.415 -4.374 7.459 1.00 85.94 98 ASP A C 1
ATOM 740 O O . ASP A 1 98 ? -0.534 -5.596 7.309 1.00 85.94 98 ASP A O 1
ATOM 744 N N . ILE A 1 99 ? 0.046 -3.591 6.491 1.00 84.69 99 ILE A N 1
ATOM 745 C CA . ILE A 1 99 ? 0.492 -4.019 5.176 1.00 84.69 99 ILE A CA 1
ATOM 746 C C . ILE A 1 99 ? 2.008 -3.832 5.048 1.00 84.69 99 ILE A C 1
ATOM 748 O O . ILE A 1 99 ? 2.519 -2.718 4.979 1.00 84.69 99 ILE A O 1
ATOM 752 N N . LEU A 1 100 ? 2.727 -4.944 4.902 1.00 83.31 100 LEU A N 1
ATOM 753 C CA . LEU A 1 100 ? 4.153 -4.966 4.597 1.00 83.31 100 LEU A CA 1
ATOM 754 C C . LEU A 1 100 ? 4.388 -5.174 3.098 1.00 83.31 100 LEU A C 1
ATOM 756 O O . LEU A 1 100 ? 3.983 -6.189 2.524 1.00 83.31 100 LEU A O 1
ATOM 760 N N . TRP A 1 101 ? 5.102 -4.237 2.481 1.00 80.44 101 TRP A N 1
ATOM 761 C CA . TRP A 1 101 ? 5.534 -4.314 1.087 1.00 80.44 101 TRP A CA 1
ATOM 762 C C . TRP A 1 101 ? 6.904 -4.993 1.016 1.00 80.44 101 TRP A C 1
ATOM 764 O O . TRP A 1 101 ? 7.872 -4.520 1.604 1.00 80.44 101 TRP A O 1
ATOM 774 N N . VAL A 1 102 ? 7.000 -6.104 0.287 1.00 80.12 102 VAL A N 1
ATOM 775 C CA . VAL A 1 102 ? 8.254 -6.838 0.073 1.00 80.12 102 VAL A CA 1
ATOM 776 C C . VAL A 1 102 ? 8.456 -7.057 -1.415 1.00 80.12 102 VAL A C 1
ATOM 778 O O . VAL A 1 102 ? 7.627 -7.671 -2.083 1.00 80.12 102 VAL A O 1
ATOM 781 N N . GLY A 1 103 ? 9.573 -6.589 -1.955 1.00 79.69 103 GLY A N 1
ATOM 782 C CA . GLY A 1 103 ? 9.870 -6.731 -3.373 1.00 79.69 103 GLY A CA 1
ATOM 783 C C . GLY A 1 103 ? 10.806 -5.642 -3.851 1.00 79.69 103 GLY A C 1
ATOM 784 O O . GLY A 1 103 ? 11.588 -5.095 -3.076 1.00 79.69 103 GLY A O 1
ATOM 785 N N . TRP A 1 104 ? 10.739 -5.355 -5.144 1.00 80.69 104 TRP A N 1
ATOM 786 C CA . TRP A 1 104 ? 11.510 -4.269 -5.729 1.00 80.69 104 TRP A CA 1
ATOM 787 C C . TRP A 1 104 ? 10.734 -2.951 -5.633 1.00 80.69 104 TRP A C 1
ATOM 789 O O . TRP A 1 104 ? 9.531 -2.924 -5.892 1.00 80.69 104 TRP A O 1
ATOM 799 N N . ALA A 1 105 ? 11.416 -1.864 -5.275 1.00 79.06 105 ALA A N 1
ATOM 800 C CA . ALA A 1 105 ? 10.816 -0.533 -5.255 1.00 79.06 105 ALA A CA 1
ATOM 801 C C . ALA A 1 105 ? 10.512 -0.052 -6.681 1.00 79.06 105 ALA A C 1
ATOM 803 O O . ALA A 1 105 ? 11.299 -0.285 -7.596 1.00 79.06 105 ALA A O 1
ATOM 804 N N . VAL A 1 106 ? 9.402 0.661 -6.884 1.00 79.19 106 VAL A N 1
ATOM 805 C CA . VAL A 1 106 ? 9.096 1.256 -8.194 1.00 79.19 106 VAL A CA 1
ATOM 806 C C . VAL A 1 106 ? 10.167 2.303 -8.509 1.00 79.19 106 VAL A C 1
ATOM 808 O O . VAL A 1 106 ? 10.250 3.336 -7.854 1.00 79.19 106 VAL A O 1
ATOM 811 N N . SER A 1 107 ? 11.033 2.002 -9.476 1.00 80.12 107 SER A N 1
ATOM 812 C CA . SER A 1 107 ? 12.222 2.798 -9.777 1.00 80.12 107 SER A CA 1
ATOM 813 C C . SER A 1 107 ? 12.536 2.749 -11.271 1.00 80.12 107 SER A C 1
ATOM 815 O O . SER A 1 107 ? 12.421 1.675 -11.864 1.00 80.12 107 SER A O 1
ATOM 817 N N . PRO A 1 108 ? 13.007 3.855 -11.879 1.00 80.38 108 PRO A N 1
ATOM 818 C CA . PRO A 1 108 ? 13.448 3.860 -13.275 1.00 80.38 108 PRO A CA 1
ATOM 819 C C . PRO A 1 108 ? 14.660 2.951 -13.530 1.00 80.38 108 PRO A C 1
ATOM 821 O O . PRO A 1 108 ? 14.904 2.559 -14.667 1.00 80.38 108 PRO A O 1
ATOM 824 N N . PHE A 1 109 ? 15.406 2.574 -12.487 1.00 82.94 109 PHE A N 1
ATOM 825 C CA . PHE A 1 109 ? 16.527 1.634 -12.598 1.00 82.94 109 PHE A CA 1
ATOM 826 C C . PHE A 1 109 ? 16.078 0.166 -12.608 1.00 82.94 109 PHE A C 1
ATOM 828 O O . PHE A 1 109 ? 16.876 -0.729 -12.886 1.00 82.94 109 PHE A O 1
ATOM 835 N N . MET A 1 110 ? 14.797 -0.095 -12.336 1.00 82.00 110 MET A N 1
ATOM 836 C CA . MET A 1 110 ? 14.180 -1.396 -12.547 1.00 82.00 110 MET A CA 1
ATOM 837 C C . MET A 1 110 ? 13.688 -1.493 -13.989 1.00 82.00 110 MET A C 1
ATOM 839 O O . MET A 1 110 ? 12.636 -0.958 -14.326 1.00 82.00 110 MET A O 1
ATOM 843 N N . TRP A 1 111 ? 14.408 -2.212 -14.844 1.00 82.69 111 TRP A N 1
ATOM 844 C CA . TRP A 1 111 ? 13.976 -2.404 -16.226 1.00 82.69 111 TRP A CA 1
ATOM 845 C C . TRP A 1 111 ? 14.115 -3.858 -16.671 1.00 82.69 111 TRP A C 1
ATOM 847 O O . TRP A 1 111 ? 14.936 -4.623 -16.161 1.00 82.69 111 TRP A O 1
ATOM 857 N N . ILE A 1 112 ? 13.253 -4.239 -17.611 1.00 85.12 112 ILE A N 1
ATOM 858 C CA . ILE A 1 112 ? 13.300 -5.519 -18.313 1.00 85.12 112 ILE A CA 1
ATOM 859 C C . ILE A 1 112 ? 13.804 -5.208 -19.723 1.00 85.12 112 ILE A C 1
ATOM 861 O O . ILE A 1 112 ? 13.135 -4.448 -20.430 1.00 85.12 112 ILE A O 1
ATOM 865 N N . PRO A 1 113 ? 14.940 -5.772 -20.163 1.00 88.94 113 PRO A N 1
ATOM 866 C CA . PRO A 1 113 ? 15.391 -5.566 -21.527 1.00 88.94 113 PRO A CA 1
ATOM 867 C C . PRO A 1 113 ? 14.364 -6.066 -22.552 1.00 88.94 113 PRO A C 1
ATOM 869 O O . PRO A 1 113 ? 13.684 -7.071 -22.310 1.00 88.94 113 PRO A O 1
ATOM 872 N N . PRO A 1 114 ? 14.231 -5.396 -23.708 1.00 89.69 114 PRO A N 1
ATOM 873 C CA . PRO A 1 114 ? 13.300 -5.830 -24.737 1.00 89.69 114 PRO A CA 1
ATOM 874 C C . PRO A 1 114 ? 13.693 -7.212 -25.287 1.00 89.69 114 PRO A C 1
ATOM 876 O O . PRO A 1 114 ? 14.857 -7.617 -25.256 1.00 89.69 114 PRO A O 1
ATOM 879 N N . TYR A 1 115 ? 12.692 -7.941 -25.790 1.00 89.75 115 TYR A N 1
ATOM 880 C CA . TYR A 1 115 ? 12.826 -9.260 -26.434 1.00 89.75 115 TYR A CA 1
ATOM 881 C C . TYR A 1 115 ? 13.333 -10.408 -25.547 1.00 89.75 115 TYR A C 1
ATOM 883 O O . TYR A 1 115 ? 13.600 -11.506 -26.042 1.00 89.75 115 TYR A O 1
ATOM 891 N N . GLN A 1 116 ? 13.422 -10.211 -24.231 1.00 86.88 116 GLN A N 1
ATOM 892 C CA . GLN A 1 116 ? 13.774 -11.293 -23.316 1.00 86.88 116 GLN A CA 1
ATOM 893 C C . GLN A 1 116 ? 12.606 -12.273 -23.164 1.00 86.88 116 GLN A C 1
ATOM 895 O O . GLN A 1 116 ? 11.517 -11.907 -22.726 1.00 86.88 116 GLN A O 1
ATOM 900 N N . LYS A 1 117 ? 12.844 -13.556 -23.475 1.00 84.44 117 LYS A N 1
ATOM 901 C CA . LYS A 1 117 ? 11.861 -14.634 -23.242 1.00 84.44 117 LYS A CA 1
ATOM 902 C C . LYS A 1 117 ? 11.574 -14.836 -21.748 1.00 84.44 117 LYS A C 1
ATOM 904 O O . LYS A 1 117 ? 10.482 -15.256 -21.370 1.00 84.44 117 LYS A O 1
ATOM 909 N N . GLN A 1 118 ? 12.572 -14.560 -20.910 1.00 81.25 118 GLN A N 1
ATOM 910 C CA . GLN A 1 118 ? 12.538 -14.716 -19.462 1.00 81.25 118 GLN A CA 1
ATOM 911 C C . GLN A 1 118 ? 13.459 -13.671 -18.828 1.00 81.25 118 GLN A C 1
ATOM 913 O O . GLN A 1 118 ? 14.633 -13.590 -19.165 1.00 81.25 118 GLN A O 1
ATOM 918 N N . TRP A 1 119 ? 12.920 -12.920 -17.870 1.00 82.62 119 TRP A N 1
ATOM 919 C CA . TRP A 1 119 ? 13.663 -12.030 -16.981 1.00 82.62 119 TRP A CA 1
ATOM 920 C C . TRP A 1 119 ? 13.193 -12.246 -15.544 1.00 82.62 119 TRP A C 1
ATOM 922 O O . TRP A 1 119 ? 12.009 -12.532 -15.329 1.00 82.62 119 TRP A O 1
ATOM 932 N N . ASN A 1 120 ? 14.108 -12.147 -14.581 1.00 78.38 120 ASN A N 1
ATOM 933 C CA . ASN A 1 120 ? 13.819 -12.324 -13.162 1.00 78.38 120 ASN A CA 1
ATOM 934 C C . ASN A 1 120 ? 14.262 -11.066 -12.407 1.00 78.38 120 ASN A C 1
ATOM 936 O O . ASN A 1 120 ? 15.459 -10.821 -12.276 1.00 78.38 120 ASN A O 1
ATOM 940 N N . SER A 1 121 ? 13.313 -10.296 -11.879 1.00 77.75 121 SER A N 1
ATOM 941 C CA . SER A 1 121 ? 13.605 -9.237 -10.912 1.00 77.75 121 SER A CA 1
ATOM 942 C C . SER A 1 121 ? 13.464 -9.775 -9.489 1.00 77.75 121 SER A C 1
ATOM 944 O O . SER A 1 121 ? 12.437 -10.359 -9.148 1.00 77.75 121 SER A O 1
ATOM 946 N N . ILE A 1 122 ? 14.488 -9.580 -8.655 1.00 77.94 122 ILE A N 1
ATOM 947 C CA . ILE A 1 122 ? 14.520 -10.080 -7.274 1.00 77.94 122 ILE A CA 1
ATOM 948 C C . ILE A 1 122 ? 14.711 -8.899 -6.326 1.00 77.94 122 ILE A C 1
ATOM 950 O O . ILE A 1 122 ? 15.724 -8.212 -6.396 1.00 77.94 122 ILE A O 1
ATOM 954 N N . GLY A 1 123 ? 13.737 -8.678 -5.442 1.00 80.25 123 GLY A N 1
ATOM 955 C CA . GLY A 1 123 ? 13.863 -7.769 -4.304 1.00 80.25 123 GLY A CA 1
ATOM 956 C C . GLY A 1 123 ? 14.245 -8.529 -3.040 1.00 80.25 123 GLY A C 1
ATOM 957 O O . GLY A 1 123 ? 13.787 -9.654 -2.831 1.00 80.25 123 GLY A O 1
ATOM 958 N N . TYR A 1 124 ? 15.064 -7.906 -2.197 1.00 82.00 124 TYR A N 1
ATOM 959 C CA . TYR A 1 124 ? 15.541 -8.487 -0.946 1.00 82.00 124 TYR A CA 1
ATOM 960 C C . TYR A 1 124 ? 15.067 -7.653 0.242 1.00 82.00 124 TYR A C 1
ATOM 962 O O . TYR A 1 124 ? 15.049 -6.427 0.182 1.00 82.00 124 TYR A O 1
ATOM 970 N N . CYS A 1 125 ? 14.729 -8.332 1.335 1.00 83.56 125 CYS A N 1
ATOM 971 C CA . CYS A 1 125 ? 14.490 -7.720 2.635 1.00 83.56 125 CYS A CA 1
ATOM 972 C C . CYS A 1 125 ? 15.521 -8.312 3.608 1.00 83.56 125 CYS A C 1
ATOM 974 O O . CYS A 1 125 ? 15.310 -9.418 4.111 1.00 83.56 125 CYS A O 1
ATOM 976 N N . PRO A 1 126 ? 16.694 -7.671 3.778 1.00 85.88 126 PRO A N 1
ATOM 977 C CA . PRO A 1 126 ? 17.727 -8.186 4.668 1.00 85.88 126 PRO A CA 1
ATOM 978 C C . PRO A 1 126 ? 17.266 -8.093 6.124 1.00 85.88 126 PRO A C 1
ATOM 980 O O . PRO A 1 126 ? 16.515 -7.188 6.486 1.00 85.88 126 PRO A O 1
ATOM 983 N N . SER A 1 127 ? 17.763 -8.989 6.979 1.00 84.50 127 SER A N 1
ATOM 984 C CA . SER A 1 127 ? 17.397 -9.013 8.402 1.00 84.50 127 SER A CA 1
ATOM 985 C C . SER A 1 127 ? 17.662 -7.680 9.102 1.00 84.50 127 SER A C 1
ATOM 987 O O . SER A 1 127 ? 16.856 -7.272 9.931 1.00 84.50 127 SER A O 1
ATOM 989 N N . SER A 1 128 ? 18.716 -6.957 8.713 1.00 88.56 128 SER A N 1
ATOM 990 C CA . SER A 1 128 ? 19.035 -5.618 9.224 1.00 88.56 128 SER A CA 1
ATOM 991 C C . SER A 1 128 ? 17.919 -4.588 9.004 1.00 88.56 128 SER A C 1
ATOM 993 O O . SER A 1 128 ? 17.778 -3.670 9.806 1.00 88.56 128 SER A O 1
ATOM 995 N N . CYS A 1 129 ? 17.098 -4.748 7.960 1.00 84.94 129 CYS A N 1
ATOM 996 C CA . CYS A 1 129 ? 15.949 -3.882 7.693 1.00 84.94 129 CYS A CA 1
ATOM 997 C C . CYS A 1 129 ? 14.798 -4.162 8.669 1.00 84.94 129 CYS A C 1
ATOM 999 O O . CYS A 1 129 ? 14.185 -3.238 9.199 1.00 84.94 129 CYS A O 1
ATOM 1001 N N . THR A 1 130 ? 14.528 -5.437 8.950 1.00 85.31 130 THR A N 1
ATOM 1002 C CA . THR A 1 130 ? 13.426 -5.849 9.831 1.00 85.31 130 THR A CA 1
ATOM 1003 C C . THR A 1 130 ? 13.790 -5.828 11.309 1.00 85.31 130 THR A C 1
ATOM 1005 O O . 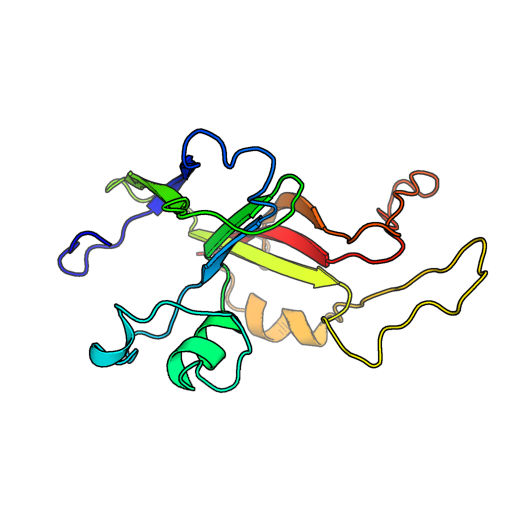THR A 1 130 ? 12.906 -5.717 12.149 1.00 85.31 130 THR A O 1
ATOM 1008 N N . GLN A 1 131 ? 15.075 -5.938 11.647 1.00 84.00 131 GLN A N 1
ATOM 1009 C CA . GLN A 1 131 ? 15.520 -6.139 13.023 1.00 84.00 131 GLN A CA 1
ATOM 1010 C C . GLN A 1 131 ? 15.120 -4.977 13.931 1.00 84.00 131 GLN A C 1
ATOM 1012 O O . GLN A 1 131 ? 14.597 -5.226 15.007 1.00 84.00 131 GLN A O 1
ATOM 1017 N N . LEU A 1 132 ? 15.297 -3.727 13.488 1.00 81.50 132 LEU A N 1
ATOM 1018 C CA . LEU A 1 132 ? 14.910 -2.551 14.276 1.00 81.50 132 LEU A CA 1
ATOM 1019 C C . LEU A 1 132 ? 13.389 -2.384 14.353 1.00 81.50 132 LEU A C 1
ATOM 1021 O O . LEU A 1 132 ? 12.848 -2.198 15.438 1.00 81.50 132 LEU A O 1
ATOM 1025 N N . GLY A 1 133 ? 12.698 -2.479 13.213 1.00 78.12 133 GLY A N 1
ATOM 1026 C CA . GLY A 1 133 ? 11.250 -2.260 13.147 1.00 78.12 133 GLY A CA 1
ATOM 1027 C C . GLY A 1 133 ? 10.431 -3.333 13.867 1.00 78.12 133 GLY A C 1
ATOM 1028 O O . GLY A 1 133 ? 9.332 -3.051 14.332 1.00 78.12 133 GLY A O 1
ATOM 1029 N N . LEU A 1 134 ? 10.966 -4.552 13.985 1.00 83.00 134 LEU A N 1
ATOM 1030 C CA . LEU A 1 134 ? 10.281 -5.688 14.604 1.00 83.00 134 LEU A CA 1
ATOM 1031 C C . LEU A 1 134 ? 10.834 -6.076 15.983 1.00 83.00 134 LEU A C 1
ATOM 1033 O O . LEU A 1 134 ? 10.293 -6.992 16.604 1.00 83.00 134 LEU A O 1
ATOM 1037 N N . ALA A 1 135 ? 11.880 -5.398 16.474 1.00 78.44 135 ALA A N 1
ATOM 1038 C CA . ALA A 1 135 ? 12.500 -5.686 17.772 1.00 78.44 135 ALA A CA 1
ATOM 1039 C C . ALA A 1 135 ? 11.503 -5.598 18.934 1.00 78.44 135 ALA A C 1
ATOM 1041 O O . ALA A 1 135 ? 11.545 -6.420 19.843 1.00 78.44 135 ALA A O 1
ATOM 1042 N N . ASN A 1 136 ? 10.588 -4.628 18.879 1.00 78.62 136 ASN A N 1
ATOM 1043 C CA . ASN A 1 136 ? 9.623 -4.352 19.946 1.00 78.62 136 ASN A CA 1
ATOM 1044 C C . ASN A 1 136 ? 8.283 -5.071 19.750 1.00 78.62 136 ASN A C 1
ATOM 1046 O O . ASN A 1 136 ? 7.269 -4.665 20.316 1.00 78.62 136 ASN A O 1
ATOM 1050 N N . SER A 1 137 ? 8.252 -6.122 18.931 1.00 82.38 137 SER A N 1
ATOM 1051 C CA . SER A 1 137 ? 7.039 -6.911 18.777 1.00 82.38 137 SER A CA 1
ATOM 1052 C C . SER A 1 137 ? 6.674 -7.620 20.076 1.00 82.38 137 SER A C 1
ATOM 1054 O O . SER A 1 137 ? 7.492 -8.294 20.696 1.00 82.38 137 SER A O 1
ATOM 1056 N N . SER A 1 138 ? 5.408 -7.518 20.447 1.00 76.75 138 SER A N 1
ATOM 1057 C CA . SER A 1 138 ? 4.805 -8.169 21.612 1.00 76.75 138 SER A CA 1
ATOM 1058 C C . SER A 1 138 ? 4.167 -9.522 21.281 1.00 76.75 138 SER A C 1
ATOM 1060 O O . SER A 1 138 ? 3.436 -10.093 22.096 1.00 76.75 138 SER A O 1
ATOM 1062 N N . LEU A 1 139 ? 4.435 -10.071 20.090 1.00 80.62 139 LEU A N 1
ATOM 1063 C CA . LEU A 1 139 ? 4.110 -11.463 19.797 1.00 80.62 139 LEU A CA 1
ATOM 1064 C C . LEU A 1 139 ? 4.986 -12.411 20.644 1.00 80.62 139 LEU A C 1
ATOM 1066 O O . LEU A 1 139 ? 6.153 -12.103 20.873 1.00 80.62 139 LEU A O 1
ATOM 1070 N N . PRO A 1 140 ? 4.470 -13.584 21.072 1.00 73.38 140 PRO A N 1
ATOM 1071 C CA . PRO A 1 140 ? 5.202 -14.513 21.948 1.00 73.38 140 PRO A CA 1
ATOM 1072 C C . PRO A 1 140 ? 6.556 -14.998 21.407 1.00 73.38 140 PRO A C 1
ATOM 1074 O O . PRO A 1 140 ? 7.424 -15.374 22.184 1.00 73.38 140 PRO A O 1
ATOM 1077 N N . GLU A 1 141 ? 6.729 -14.994 20.085 1.00 71.69 141 GLU A N 1
ATOM 1078 C CA . GLU A 1 141 ? 7.955 -15.410 19.388 1.00 71.69 141 GLU A CA 1
ATOM 1079 C C . GLU A 1 141 ? 8.787 -14.205 18.896 1.00 71.69 141 GLU A C 1
ATOM 1081 O O . GLU A 1 141 ? 9.798 -14.377 18.216 1.00 71.69 141 GLU A O 1
ATOM 1086 N N . GLY A 1 142 ? 8.361 -12.976 19.214 1.00 76.25 142 GLY A N 1
ATOM 1087 C CA . GLY A 1 142 ? 8.823 -11.757 18.552 1.00 76.25 142 GLY A CA 1
ATOM 1088 C C . GLY A 1 142 ? 8.368 -11.675 17.085 1.00 76.25 142 GLY A C 1
ATOM 1089 O O . GLY A 1 142 ? 7.689 -12.558 16.560 1.00 76.25 142 GLY A O 1
ATOM 1090 N N . GLY A 1 143 ? 8.719 -10.589 16.393 1.00 83.56 143 GLY A N 1
ATOM 1091 C CA . GLY A 1 143 ? 8.479 -10.457 14.951 1.00 83.56 143 GLY A CA 1
ATOM 1092 C C . GLY A 1 143 ? 7.029 -10.158 14.539 1.00 83.56 143 GLY A C 1
ATOM 1093 O O . GLY A 1 143 ? 6.345 -9.341 15.143 1.00 83.56 143 GLY A O 1
ATOM 1094 N N . ILE A 1 144 ? 6.561 -10.776 13.455 1.00 86.88 144 ILE A N 1
ATOM 1095 C CA . ILE A 1 144 ? 5.228 -10.547 12.869 1.00 86.88 144 ILE A CA 1
ATOM 1096 C C . ILE A 1 144 ? 4.587 -11.866 12.471 1.00 86.88 144 ILE A C 1
ATOM 1098 O O . ILE A 1 144 ? 5.277 -12.818 12.110 1.00 86.88 144 ILE A O 1
ATOM 1102 N N . LYS A 1 145 ? 3.252 -11.901 12.435 1.00 86.31 145 LYS A N 1
ATOM 1103 C CA . LYS A 1 145 ? 2.513 -13.028 11.856 1.00 86.31 145 LYS A CA 1
ATOM 1104 C C . LYS A 1 145 ? 1.889 -12.633 10.524 1.00 86.31 145 LYS A C 1
ATOM 1106 O O . LYS A 1 145 ? 0.937 -11.855 10.487 1.00 86.31 145 LYS A O 1
ATOM 1111 N N . VAL A 1 146 ? 2.417 -13.191 9.437 1.00 86.38 146 VAL A N 1
ATOM 1112 C CA . VAL A 1 146 ? 1.849 -13.040 8.090 1.00 86.38 146 VAL A CA 1
ATOM 1113 C C . VAL A 1 146 ? 0.652 -13.978 7.954 1.00 86.38 146 VAL A C 1
ATOM 1115 O O . VAL A 1 146 ? 0.790 -15.185 8.137 1.00 86.38 146 VAL A O 1
ATOM 1118 N N . PHE A 1 147 ? -0.521 -13.437 7.626 1.00 86.25 147 PHE A N 1
ATOM 1119 C CA . PHE A 1 147 ? -1.748 -14.237 7.468 1.00 86.25 147 PHE A CA 1
ATOM 1120 C C . PHE A 1 147 ? -2.392 -14.121 6.082 1.00 86.25 147 PHE A C 1
ATOM 1122 O O . PHE A 1 147 ? -3.306 -14.875 5.760 1.00 86.25 147 PHE A O 1
ATOM 1129 N N . SER A 1 148 ? -1.936 -13.180 5.255 1.00 84.38 148 SER A N 1
ATOM 1130 C CA . SER A 1 148 ? -2.388 -13.012 3.874 1.00 84.38 148 SER A CA 1
ATOM 1131 C C . SER A 1 148 ? -1.266 -12.405 3.046 1.00 84.38 148 SER A C 1
ATOM 1133 O O . SER A 1 148 ? -0.531 -11.555 3.542 1.00 84.38 148 SER A O 1
ATOM 1135 N N . ALA A 1 149 ? -1.172 -12.789 1.775 1.00 82.38 149 ALA A N 1
ATOM 1136 C CA . ALA A 1 149 ? -0.258 -12.184 0.816 1.00 82.38 149 ALA A CA 1
ATOM 1137 C C . ALA A 1 149 ? -0.989 -11.911 -0.501 1.00 82.38 149 ALA A C 1
ATOM 1139 O O . ALA A 1 149 ? -1.742 -12.756 -0.981 1.00 82.38 149 ALA A O 1
ATOM 1140 N N . ILE A 1 150 ? -0.755 -10.737 -1.079 1.00 80.19 150 ILE A N 1
ATOM 1141 C CA . ILE A 1 150 ? -1.225 -10.365 -2.411 1.00 80.19 150 ILE A CA 1
ATOM 1142 C C . ILE A 1 150 ? -0.003 -10.128 -3.286 1.00 80.19 150 ILE A C 1
ATOM 1144 O O . ILE A 1 150 ? 0.979 -9.505 -2.883 1.00 80.19 150 ILE A O 1
ATOM 1148 N N . LEU A 1 151 ? -0.073 -10.670 -4.490 1.00 80.69 151 LEU A N 1
ATOM 1149 C CA . LEU A 1 151 ? 0.930 -10.534 -5.522 1.00 80.69 151 LEU A CA 1
ATOM 1150 C C . LEU A 1 151 ? 0.516 -9.409 -6.475 1.00 80.69 151 LEU A C 1
ATOM 1152 O O . LEU A 1 151 ? -0.589 -9.444 -7.009 1.00 80.69 151 LEU A O 1
ATOM 1156 N N . HIS A 1 152 ? 1.396 -8.435 -6.704 1.00 81.69 152 HIS A N 1
ATOM 1157 C CA . HIS A 1 152 ? 1.143 -7.335 -7.634 1.00 81.69 152 HIS A CA 1
ATOM 1158 C C . HIS A 1 152 ? 2.217 -7.258 -8.721 1.00 81.69 152 HIS A C 1
ATOM 1160 O O . HIS A 1 152 ? 3.399 -7.185 -8.400 1.00 81.69 152 HIS A O 1
ATOM 1166 N N . SER A 1 153 ? 1.799 -7.233 -9.988 1.00 79.25 153 SER A N 1
ATOM 1167 C CA . SER A 1 153 ? 2.637 -6.972 -11.162 1.00 79.25 153 SER A CA 1
ATOM 1168 C C . SER A 1 153 ? 1.849 -6.194 -12.215 1.00 79.25 153 SER A C 1
ATOM 1170 O O . SER A 1 153 ? 0.621 -6.255 -12.244 1.00 79.25 153 SER A O 1
ATOM 1172 N N . HIS A 1 154 ? 2.547 -5.532 -13.139 1.00 83.56 154 HIS A N 1
ATOM 1173 C CA . HIS A 1 154 ? 1.934 -5.032 -14.376 1.00 83.56 154 HIS A CA 1
ATOM 1174 C C . HIS A 1 154 ? 1.811 -6.162 -15.426 1.00 83.56 154 HIS A C 1
ATOM 1176 O O . HIS A 1 154 ? 2.006 -7.339 -15.119 1.00 83.56 154 HIS A O 1
ATOM 1182 N N . LEU A 1 155 ? 1.521 -5.806 -16.683 1.00 84.31 155 LEU A N 1
ATOM 1183 C CA . LEU A 1 155 ? 1.157 -6.731 -17.771 1.00 84.31 155 LEU A CA 1
ATOM 1184 C C . LEU A 1 155 ? 2.206 -7.805 -18.113 1.00 84.31 155 LEU A C 1
ATOM 1186 O O . LEU A 1 155 ? 1.849 -8.885 -18.570 1.00 84.31 155 LEU A O 1
ATOM 1190 N N . LEU A 1 156 ? 3.498 -7.527 -17.910 1.00 83.19 156 LEU A N 1
ATOM 1191 C CA . LEU A 1 156 ? 4.578 -8.479 -18.217 1.00 83.19 156 LEU A CA 1
ATOM 1192 C C . LEU A 1 156 ? 4.829 -9.506 -17.100 1.00 83.19 156 LEU A C 1
ATOM 1194 O O . LEU A 1 156 ? 5.621 -10.436 -17.280 1.00 83.19 156 LEU A O 1
ATOM 1198 N N . GLY A 1 157 ? 4.184 -9.342 -15.942 1.00 77.81 157 GLY A N 1
ATOM 1199 C CA . GLY A 1 157 ? 4.324 -10.263 -14.825 1.00 77.81 157 GLY A CA 1
ATOM 1200 C C . GLY A 1 157 ? 3.778 -11.646 -15.170 1.00 77.81 157 GLY A C 1
ATOM 1201 O O . GLY A 1 157 ? 2.690 -11.793 -15.720 1.00 77.81 157 GLY A O 1
ATOM 1202 N N . LYS A 1 158 ? 4.544 -12.683 -14.833 1.00 73.31 158 LYS A N 1
ATOM 1203 C CA . LYS A 1 158 ? 4.094 -14.076 -14.890 1.00 73.31 158 LYS A CA 1
ATOM 1204 C C . LYS A 1 158 ? 4.450 -14.766 -13.588 1.00 73.31 158 LYS A C 1
ATOM 1206 O O . LYS A 1 158 ? 5.552 -14.561 -13.076 1.00 73.31 158 LYS A O 1
ATOM 1211 N N . TYR A 1 159 ? 3.521 -15.572 -13.092 1.00 67.75 159 TYR A N 1
ATOM 1212 C CA . TYR A 1 159 ? 3.732 -16.438 -11.944 1.00 67.75 159 TYR A CA 1
ATOM 1213 C C . TYR A 1 159 ? 4.442 -17.723 -12.385 1.00 67.75 159 TYR A C 1
ATOM 1215 O O . TYR A 1 159 ? 3.997 -18.384 -13.323 1.00 67.75 159 TYR A O 1
ATOM 1223 N N . ASP A 1 160 ? 5.551 -18.059 -11.727 1.00 65.69 160 ASP A N 1
ATOM 1224 C CA . ASP A 1 160 ? 6.252 -19.333 -11.892 1.00 65.69 160 ASP A CA 1
ATOM 1225 C C . ASP A 1 160 ? 6.121 -20.155 -10.602 1.00 65.69 160 ASP A C 1
ATOM 1227 O O . ASP A 1 160 ? 6.566 -19.724 -9.535 1.00 65.69 160 ASP A O 1
ATOM 1231 N N . ASN A 1 161 ? 5.487 -21.327 -10.702 1.00 60.56 161 ASN A N 1
ATOM 1232 C CA . ASN A 1 161 ? 5.207 -22.226 -9.580 1.00 60.56 161 ASN A CA 1
ATOM 1233 C C . ASN A 1 161 ? 6.252 -23.342 -9.407 1.00 60.56 161 ASN A C 1
ATOM 1235 O O . ASN A 1 161 ? 6.078 -24.203 -8.550 1.00 60.56 161 ASN A O 1
ATOM 1239 N N . ARG A 1 162 ? 7.331 -23.358 -10.201 1.00 60.00 162 ARG A N 1
ATOM 1240 C CA . ARG A 1 162 ? 8.264 -24.500 -10.240 1.00 60.00 162 ARG A CA 1
ATOM 1241 C C . ARG A 1 162 ? 9.111 -24.679 -8.979 1.00 60.00 162 ARG A C 1
ATOM 1243 O O . ARG A 1 162 ? 9.589 -25.779 -8.731 1.00 60.00 162 ARG A O 1
ATOM 1250 N N . ASN A 1 163 ? 9.261 -23.636 -8.164 1.00 50.38 163 ASN A N 1
ATOM 1251 C CA . ASN A 1 163 ? 10.047 -23.674 -6.932 1.00 50.38 163 ASN A CA 1
ATOM 1252 C C . ASN A 1 163 ? 9.146 -23.357 -5.738 1.00 50.38 163 ASN A C 1
ATOM 1254 O O . ASN A 1 163 ? 9.166 -22.217 -5.287 1.00 50.38 163 ASN A O 1
ATOM 1258 N N . ASN A 1 164 ? 8.395 -24.345 -5.231 1.00 43.06 164 ASN A N 1
ATOM 1259 C CA . ASN A 1 164 ? 7.413 -24.313 -4.118 1.00 43.06 164 ASN A CA 1
ATOM 1260 C C . ASN A 1 164 ? 7.729 -23.455 -2.863 1.00 43.06 164 ASN A C 1
ATOM 1262 O O . ASN A 1 164 ? 6.883 -23.341 -1.984 1.00 43.06 164 ASN A O 1
ATOM 1266 N N . ASN A 1 165 ? 8.897 -22.821 -2.775 1.00 38.56 165 ASN A N 1
ATOM 1267 C CA . ASN A 1 165 ? 9.343 -21.971 -1.675 1.00 38.56 165 ASN A CA 1
ATOM 1268 C C . ASN A 1 165 ? 9.505 -20.484 -2.065 1.00 38.56 165 ASN A C 1
ATOM 1270 O O . ASN A 1 165 ? 9.742 -19.644 -1.200 1.00 38.56 165 ASN A O 1
ATOM 1274 N N . ILE A 1 166 ? 9.372 -20.124 -3.350 1.00 46.03 166 ILE A N 1
ATOM 1275 C CA . ILE A 1 166 ? 9.465 -18.744 -3.846 1.00 46.03 166 ILE A CA 1
ATOM 1276 C C . ILE A 1 166 ? 8.401 -18.540 -4.927 1.00 46.03 166 ILE A C 1
ATOM 1278 O O . ILE A 1 166 ? 8.557 -19.006 -6.053 1.00 46.03 166 ILE A O 1
ATOM 1282 N N . LEU A 1 167 ? 7.342 -17.773 -4.622 1.00 43.41 167 LEU A N 1
ATOM 1283 C CA . LEU A 1 167 ? 6.515 -17.175 -5.676 1.00 43.41 167 LEU A CA 1
ATOM 1284 C C . LEU A 1 167 ? 7.403 -16.202 -6.462 1.00 43.41 167 LEU A C 1
ATOM 1286 O O . LEU A 1 167 ? 7.587 -15.054 -6.045 1.00 43.41 167 LEU A O 1
ATOM 1290 N N . THR A 1 168 ? 8.005 -16.697 -7.545 1.00 44.78 168 THR A N 1
ATOM 1291 C CA . THR A 1 168 ? 8.800 -15.903 -8.481 1.00 44.78 168 THR A CA 1
ATOM 1292 C C . THR A 1 168 ? 7.817 -15.262 -9.439 1.00 44.78 168 THR A C 1
ATOM 1294 O O . THR A 1 168 ? 7.350 -15.879 -10.393 1.00 44.78 168 THR A O 1
ATOM 1297 N N . MET A 1 169 ? 7.456 -14.022 -9.148 1.00 46.62 169 MET A N 1
ATOM 1298 C CA . MET A 1 169 ? 6.835 -13.161 -10.137 1.00 46.62 169 MET A CA 1
ATOM 1299 C C . MET A 1 169 ? 7.930 -12.293 -10.738 1.00 46.62 169 MET A C 1
ATOM 1301 O O . MET A 1 169 ? 8.724 -11.694 -10.018 1.00 46.62 169 MET A O 1
ATOM 1305 N N . ARG A 1 170 ? 7.986 -12.261 -12.069 1.00 50.38 170 ARG A N 1
ATOM 1306 C CA . ARG A 1 170 ? 9.074 -11.623 -12.832 1.00 50.38 170 ARG A CA 1
ATOM 1307 C C . ARG A 1 170 ? 9.241 -10.125 -12.543 1.00 50.38 170 ARG A C 1
ATOM 1309 O O . ARG A 1 170 ? 10.334 -9.607 -12.720 1.00 50.38 170 ARG A O 1
ATOM 1316 N N . THR A 1 171 ? 8.187 -9.485 -12.045 1.00 48.84 171 THR A N 1
ATOM 1317 C CA . THR A 1 171 ? 8.112 -8.118 -11.519 1.00 48.84 171 THR A CA 1
ATOM 1318 C C . THR A 1 171 ? 7.063 -8.140 -10.422 1.00 48.84 171 THR A C 1
ATOM 1320 O O . THR A 1 171 ? 5.882 -8.233 -10.740 1.00 48.84 171 THR A O 1
ATOM 1323 N N . ALA A 1 172 ? 7.446 -8.134 -9.144 1.00 47.38 172 ALA A N 1
ATOM 1324 C CA . ALA A 1 172 ? 6.433 -8.122 -8.103 1.00 47.38 172 ALA A CA 1
ATOM 1325 C C . ALA A 1 172 ? 6.761 -7.350 -6.855 1.00 47.38 172 ALA A C 1
ATOM 1327 O O . ALA A 1 172 ? 7.874 -7.407 -6.330 1.00 47.38 172 ALA A O 1
ATOM 1328 N N . ILE A 1 173 ? 5.695 -6.749 -6.341 1.00 53.41 173 ILE A N 1
ATOM 1329 C CA . ILE A 1 173 ? 5.600 -6.385 -4.947 1.00 53.41 173 ILE A CA 1
ATOM 1330 C C . ILE A 1 173 ? 4.653 -7.381 -4.278 1.00 53.41 173 ILE A C 1
ATOM 1332 O O . ILE A 1 173 ? 3.534 -7.620 -4.743 1.00 53.41 173 ILE A O 1
ATOM 1336 N N . LYS A 1 174 ? 5.136 -8.017 -3.214 1.00 53.00 174 LYS A N 1
ATOM 1337 C CA . LYS A 1 174 ? 4.330 -8.812 -2.296 1.00 53.00 174 LYS A CA 1
ATOM 1338 C C . LYS A 1 174 ? 3.791 -7.873 -1.235 1.00 53.00 174 LYS A C 1
ATOM 1340 O O . LYS A 1 174 ? 4.552 -7.184 -0.568 1.00 53.00 174 LYS A O 1
ATOM 1345 N N . ILE A 1 175 ? 2.481 -7.875 -1.086 1.00 55.88 175 ILE A N 1
ATOM 1346 C CA . ILE A 1 175 ? 1.762 -7.121 -0.070 1.00 55.88 175 ILE A CA 1
ATOM 1347 C C . ILE A 1 175 ? 1.339 -8.147 0.975 1.00 55.88 175 ILE A C 1
ATOM 1349 O O . ILE A 1 175 ? 0.413 -8.924 0.740 1.00 55.88 175 ILE A O 1
ATOM 1353 N N . ALA A 1 176 ? 2.051 -8.219 2.092 1.00 56.34 176 ALA A N 1
ATOM 1354 C CA . ALA A 1 176 ? 1.715 -9.110 3.192 1.00 56.34 176 ALA A CA 1
ATOM 1355 C C . ALA A 1 176 ? 0.853 -8.363 4.208 1.00 56.34 176 ALA A C 1
ATOM 1357 O O . ALA A 1 176 ? 1.244 -7.297 4.668 1.00 56.34 176 ALA A O 1
ATOM 1358 N N . LYS A 1 177 ? -0.293 -8.930 4.597 1.00 56.72 177 LYS A N 1
ATOM 1359 C CA . LYS A 1 177 ? -0.965 -8.469 5.811 1.00 56.72 177 LYS A CA 1
ATOM 1360 C C . LYS A 1 177 ? -0.286 -9.105 7.011 1.00 56.72 177 LYS A C 1
ATOM 1362 O O . LYS A 1 177 ? -0.211 -10.336 7.110 1.00 56.72 177 LYS A O 1
ATOM 1367 N N . ILE A 1 178 ? 0.213 -8.250 7.883 1.00 64.06 178 ILE A N 1
ATOM 1368 C CA . ILE A 1 178 ? 0.964 -8.605 9.077 1.00 64.06 178 ILE A CA 1
ATOM 1369 C C . ILE A 1 178 ? 0.118 -8.287 10.296 1.00 64.06 178 ILE A C 1
ATOM 1371 O O . ILE A 1 178 ? -0.654 -7.338 10.267 1.00 64.06 178 ILE A O 1
ATOM 1375 N N . MET A 1 179 ? 0.231 -9.094 11.345 1.00 60.94 179 MET A N 1
ATOM 1376 C CA . MET A 1 179 ? -0.274 -8.725 12.664 1.00 60.94 179 MET A CA 1
ATOM 1377 C C . MET A 1 179 ? 0.870 -8.186 13.516 1.00 60.94 179 MET A C 1
ATOM 1379 O O . MET A 1 179 ? 1.900 -8.855 13.650 1.00 60.94 179 MET A O 1
ATOM 1383 N N . THR A 1 180 ? 0.654 -7.007 14.085 1.00 57.97 180 THR A N 1
ATOM 1384 C CA . THR A 1 180 ? 1.498 -6.323 15.075 1.00 57.97 180 THR A CA 1
ATOM 1385 C C . THR A 1 180 ? 0.603 -5.880 16.237 1.00 57.97 180 THR A C 1
ATOM 1387 O O . THR A 1 180 ? -0.607 -6.088 16.194 1.00 57.97 180 THR A O 1
ATOM 1390 N N . ILE A 1 181 ? 1.158 -5.358 17.326 1.00 52.34 181 ILE A N 1
ATOM 1391 C CA . ILE A 1 181 ? 0.374 -4.720 18.401 1.00 52.34 181 ILE A CA 1
ATOM 1392 C C . ILE A 1 181 ? 0.652 -3.229 18.350 1.00 52.34 181 ILE A C 1
ATOM 1394 O O . ILE A 1 181 ? 1.819 -2.890 18.053 1.00 52.34 181 ILE A O 1
#

Secondary structure (DSSP, 8-state):
----TT---EEEEEEEE--TT-TTT--EEEEEEPPTT--GGGTT--S-TTSTTS-HHHHHHTTSEEEEEEE------S----EEEEEEESS--SSEEEEEEEE----TT----TT-S---------HHHHHHHHTT--STTSS-EEEEEEEE--TT--EE-SSTT--EESS-EEEEEEEE-